Protein AF-M7BBF7-F1 (afdb_monomer_lite)

Organism: Chelonia mydas (NCBI:txid8469)

Secondary structure (DSSP, 8-state):
-----------------------PPP----SS---------TT-EEE---SSS-HHHHTS--EEEEEE-SS-EE-TTS-EE--SS-EEEEB-TTS-BSSS-EEEEE-HHHHHH-HHHHTTEEEE-

pLDDT: mean 72.84, std 20.33, range [30.08, 90.5]

Sequence (125 aa):
MDDSPSIDTGTPPRREAEAESTQERPPSIPCCKDAKLPAAGVGDVVTATVKKGKPELRKKVPPAGVIRQRKSYRRKDGMFLYFEDNAGVIVNNKGEMKGSAIPGPVAKECADLWPRITSYAGSIA

Foldseek 3Di:
DDPDDDPPPPDPPPPAQPQPLPPDDDDDDDDDDDPPDDDDDAQDKGFGAGPDDDPVRRVDGFIKGWFFAQDWDADPVRDTDHDPGTDIFGAHPVLATPDQADPDEGEPNNCVNRVNNVVRYPYYD

InterPro domains:
  IPR000218 Large ribosomal subunit protein uL14 [MF_01367] (1-125)
  IPR000218 Large ribosomal subunit protein uL14 [PF00238] (31-124)
  IPR000218 Large ribosomal subunit protein uL14 [PTHR11761] (36-125)
  IPR000218 Large ribosomal subunit protein uL14 [SM01374] (21-125)
  IPR036853 Large ribosomal subunit protein uL14 superfamily [G3DSA:2.40.150.20] (28-125)
  IPR036853 Large ribosomal subunit protein uL14 superfamily [SSF50193] (35-124)

Radius of gyration: 18.64 Å; chains: 1; bounding box: 51×66×38 Å

Structure (mmCIF, N/CA/C/O backbone):
data_AF-M7BBF7-F1
#
_entry.id   AF-M7BBF7-F1
#
loop_
_atom_site.group_PDB
_atom_site.id
_atom_site.type_symbol
_atom_site.label_atom_id
_atom_site.label_alt_id
_atom_site.label_comp_id
_atom_site.label_asym_id
_atom_site.label_entity_id
_atom_site.label_seq_id
_atom_site.pdbx_PDB_ins_code
_atom_site.Cartn_x
_atom_site.Cartn_y
_atom_site.Cartn_z
_atom_site.occupancy
_atom_site.B_iso_or_equiv
_atom_site.auth_seq_id
_atom_site.auth_comp_id
_atom_site.auth_asym_id
_atom_site.auth_atom_id
_atom_site.pdbx_PDB_model_num
ATOM 1 N N . MET A 1 1 ? 35.452 31.746 17.889 1.00 58.47 1 MET A N 1
ATOM 2 C CA . MET A 1 1 ? 34.000 31.655 18.118 1.00 58.47 1 MET A CA 1
ATOM 3 C C . MET A 1 1 ? 33.422 31.358 16.764 1.00 58.47 1 MET A C 1
ATOM 5 O O . MET A 1 1 ? 33.525 32.250 15.950 1.00 58.47 1 MET A O 1
ATOM 9 N N . ASP A 1 2 ? 33.038 30.110 16.510 1.00 49.50 2 ASP A N 1
ATOM 10 C CA . ASP A 1 2 ? 32.031 29.689 15.519 1.00 49.50 2 ASP A CA 1
ATOM 11 C C . ASP A 1 2 ? 31.967 28.149 15.553 1.00 49.50 2 ASP A C 1
ATOM 13 O O . ASP A 1 2 ? 32.252 27.459 14.580 1.00 49.50 2 ASP A O 1
ATOM 17 N N . ASP A 1 3 ? 31.633 27.593 16.723 1.00 47.78 3 ASP A N 1
ATOM 18 C CA . ASP A 1 3 ? 31.173 26.206 16.819 1.00 47.78 3 ASP A CA 1
ATOM 19 C C . ASP A 1 3 ? 29.674 26.213 16.517 1.00 47.78 3 ASP A C 1
ATOM 21 O O . ASP A 1 3 ? 28.848 26.571 17.358 1.00 47.78 3 ASP A O 1
ATOM 25 N N . SER A 1 4 ? 29.323 25.880 15.276 1.00 62.22 4 SER A N 1
ATOM 26 C CA . SER A 1 4 ? 27.932 25.663 14.881 1.00 62.22 4 SER A CA 1
ATOM 27 C C . SER A 1 4 ? 27.468 24.296 15.398 1.00 62.22 4 SER A C 1
ATOM 29 O O . SER A 1 4 ? 28.054 23.285 15.004 1.00 62.22 4 SER A O 1
ATOM 31 N N . PRO A 1 5 ? 26.423 24.207 16.240 1.00 60.62 5 PRO A N 1
ATOM 32 C CA . PRO A 1 5 ? 25.874 22.918 16.633 1.00 60.62 5 PRO A CA 1
ATOM 33 C C . PRO 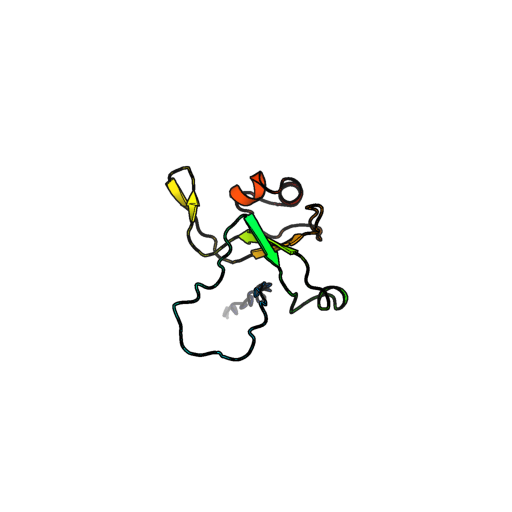A 1 5 ? 25.094 22.309 15.462 1.00 60.62 5 PRO A C 1
ATOM 35 O O . PRO A 1 5 ? 24.136 22.894 14.952 1.00 60.62 5 PRO A O 1
ATOM 38 N N . SER A 1 6 ? 25.502 21.116 15.036 1.00 57.34 6 SER A N 1
ATOM 39 C CA . SER A 1 6 ? 24.744 20.280 14.111 1.00 57.34 6 SER A CA 1
ATOM 40 C C . SER A 1 6 ? 23.438 19.853 14.780 1.00 57.34 6 SER A C 1
ATOM 42 O O . SER A 1 6 ? 23.416 19.115 15.763 1.00 57.34 6 SER A O 1
ATOM 44 N N . ILE A 1 7 ? 22.325 20.367 14.264 1.00 54.81 7 ILE A N 1
ATOM 45 C CA . ILE A 1 7 ? 20.989 20.036 14.749 1.00 54.81 7 ILE A CA 1
ATOM 46 C C . ILE A 1 7 ? 20.644 18.658 14.180 1.00 54.81 7 ILE A C 1
ATOM 48 O O . ILE A 1 7 ? 20.330 18.527 12.996 1.00 54.81 7 ILE A O 1
ATOM 52 N N . ASP A 1 8 ? 20.751 17.629 15.019 1.00 39.44 8 ASP A N 1
ATOM 53 C CA . ASP A 1 8 ? 20.259 16.282 14.736 1.00 39.44 8 ASP A CA 1
ATOM 54 C C . ASP A 1 8 ? 18.739 16.348 14.544 1.00 39.44 8 ASP A C 1
ATOM 56 O O . ASP A 1 8 ? 17.949 16.380 15.492 1.00 39.44 8 ASP A O 1
ATOM 60 N N . THR A 1 9 ? 18.316 16.456 13.286 1.00 39.06 9 THR A N 1
ATOM 61 C CA . THR A 1 9 ? 16.912 16.323 12.913 1.00 39.06 9 THR A CA 1
ATOM 62 C C . THR A 1 9 ? 16.578 14.842 12.962 1.00 39.06 9 THR A C 1
ATOM 64 O O . THR A 1 9 ? 16.614 14.132 11.959 1.00 39.06 9 THR A O 1
ATOM 67 N N . GLY A 1 10 ? 16.267 14.379 14.175 1.00 35.22 10 GLY A N 1
ATOM 68 C CA . GLY A 1 10 ? 15.746 13.047 14.428 1.00 35.22 10 GLY A CA 1
ATOM 69 C C . GLY A 1 10 ? 14.629 12.746 13.437 1.00 35.22 10 GLY A C 1
ATOM 70 O O . GLY A 1 10 ? 13.544 13.330 13.491 1.00 35.22 10 GLY A O 1
ATOM 71 N N . THR A 1 11 ? 14.925 11.852 12.495 1.00 44.03 11 THR A N 1
ATOM 72 C CA . THR A 1 11 ? 13.947 11.328 11.548 1.00 44.03 11 THR A CA 1
ATOM 73 C C . THR A 1 11 ? 12.791 10.767 12.378 1.00 44.03 11 THR A C 1
ATOM 75 O O . THR A 1 11 ? 13.027 9.888 13.213 1.00 44.03 11 THR A O 1
ATOM 78 N N . PRO A 1 12 ? 11.552 11.273 12.227 1.00 39.31 12 PRO A N 1
ATOM 79 C CA . PRO A 1 12 ? 10.435 10.751 12.995 1.00 39.31 12 PRO A CA 1
ATOM 80 C C . PRO A 1 12 ? 10.315 9.255 12.692 1.00 39.31 12 PRO A C 1
ATOM 82 O O . PRO A 1 12 ? 10.449 8.870 11.527 1.00 39.31 12 PRO A O 1
ATOM 85 N N . PRO A 1 13 ? 10.067 8.398 13.699 1.00 34.16 13 PRO A N 1
ATOM 86 C CA . PRO A 1 13 ? 9.947 6.971 13.464 1.00 34.16 13 PRO A CA 1
ATOM 87 C C . PRO A 1 13 ? 8.839 6.760 12.435 1.00 34.16 13 PRO A C 1
ATOM 89 O O . PRO A 1 13 ? 7.667 7.062 12.698 1.00 34.16 13 PRO A O 1
ATOM 92 N N . ARG A 1 14 ? 9.234 6.294 11.243 1.00 33.16 14 ARG A N 1
ATOM 93 C CA . ARG A 1 14 ? 8.341 5.889 10.157 1.00 33.16 14 ARG A CA 1
ATOM 94 C C . ARG A 1 14 ? 7.337 4.951 10.820 1.00 33.16 14 ARG A C 1
ATOM 96 O O . ARG A 1 14 ? 7.707 3.900 11.337 1.00 33.16 14 ARG A O 1
ATOM 103 N N . ARG A 1 15 ? 6.081 5.394 10.952 1.00 32.62 15 ARG A N 1
ATOM 104 C CA . ARG A 1 15 ? 4.993 4.570 11.489 1.00 32.62 15 ARG A CA 1
ATOM 105 C C . ARG A 1 15 ? 4.719 3.498 10.450 1.00 32.62 15 ARG A C 1
ATOM 107 O O . ARG A 1 15 ? 3.805 3.630 9.643 1.00 32.62 15 ARG A O 1
ATOM 114 N N . GLU A 1 16 ? 5.553 2.474 10.452 1.00 30.08 16 GLU A N 1
ATOM 115 C CA . GLU A 1 16 ? 5.346 1.270 9.679 1.00 30.08 16 GLU A CA 1
ATOM 116 C C . GLU A 1 16 ? 4.091 0.628 10.263 1.00 30.08 16 GLU A C 1
ATOM 118 O O . GLU A 1 16 ? 4.057 0.116 11.386 1.00 30.08 16 GLU A O 1
ATOM 123 N N . ALA A 1 17 ? 2.988 0.795 9.537 1.00 30.55 17 ALA A N 1
ATOM 124 C CA . ALA A 1 17 ? 1.814 -0.024 9.721 1.00 30.55 17 ALA A CA 1
ATOM 125 C C . ALA A 1 17 ? 2.212 -1.424 9.257 1.00 30.55 17 ALA A C 1
ATOM 127 O O . ALA A 1 17 ? 1.994 -1.800 8.109 1.00 30.55 17 ALA A O 1
ATOM 128 N N . GLU A 1 18 ? 2.860 -2.169 10.148 1.00 30.28 18 GLU A N 1
ATOM 129 C CA . GLU A 1 18 ? 3.054 -3.597 9.983 1.00 30.28 18 GLU A CA 1
ATOM 130 C C . GLU A 1 18 ? 1.662 -4.231 9.963 1.00 30.28 18 GLU A C 1
ATOM 132 O O . GLU A 1 18 ? 1.038 -4.464 11.004 1.00 30.28 18 GLU A O 1
ATOM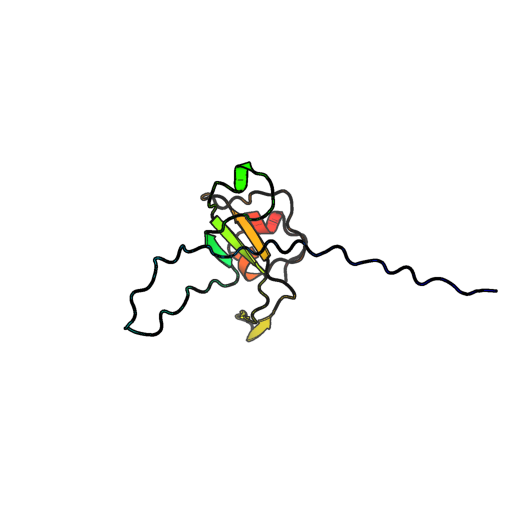 137 N N . ALA A 1 19 ? 1.143 -4.450 8.757 1.00 35.84 19 ALA A N 1
ATOM 138 C CA . ALA A 1 19 ? 0.062 -5.383 8.515 1.00 35.84 19 ALA A CA 1
ATOM 139 C C . ALA A 1 19 ? 0.633 -6.784 8.756 1.00 35.84 19 ALA A C 1
ATOM 141 O O . ALA A 1 19 ? 0.991 -7.504 7.829 1.00 35.84 19 ALA A O 1
ATOM 142 N N . GLU A 1 20 ? 0.798 -7.144 10.027 1.00 33.53 20 GLU A N 1
ATOM 143 C CA . GLU A 1 20 ? 1.035 -8.528 10.394 1.00 33.53 20 GLU A CA 1
ATOM 144 C C . GLU A 1 20 ? -0.241 -9.280 10.014 1.00 33.53 20 GLU A C 1
ATOM 146 O O . GLU A 1 20 ? -1.321 -9.001 10.544 1.00 33.53 20 GLU A O 1
ATOM 151 N N . SER A 1 21 ? -0.142 -10.174 9.030 1.00 33.00 21 SER A N 1
ATOM 152 C CA . SER A 1 21 ? -1.2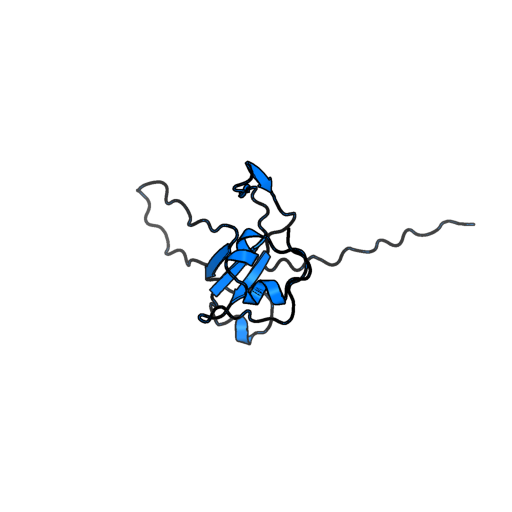14 -11.099 8.691 1.00 33.00 21 SER A CA 1
ATOM 153 C C . SER A 1 21 ? -1.448 -11.989 9.911 1.00 33.00 21 SER A C 1
ATOM 155 O O . SER A 1 21 ? -0.785 -13.010 10.091 1.00 33.00 21 SER A O 1
ATOM 157 N N . THR A 1 22 ? -2.338 -11.570 10.808 1.00 34.81 22 THR A N 1
ATOM 158 C CA . THR A 1 22 ? -2.748 -12.372 11.957 1.00 34.81 22 THR A CA 1
ATOM 159 C C . THR A 1 22 ? -3.612 -13.516 11.437 1.00 34.81 22 THR A C 1
ATOM 161 O O . THR A 1 22 ? -4.831 -13.406 11.368 1.00 34.81 22 THR A O 1
ATOM 164 N N . GLN A 1 23 ? -2.983 -14.620 11.039 1.00 38.28 23 GLN A N 1
ATOM 165 C CA . GLN A 1 23 ? -3.631 -15.921 11.131 1.00 38.28 23 GLN A CA 1
ATOM 166 C C . GLN A 1 23 ? -3.349 -16.446 12.534 1.00 38.28 23 GLN A C 1
ATOM 168 O O . GLN A 1 23 ? -2.201 -16.713 12.892 1.00 38.28 23 GLN A O 1
ATOM 173 N N . GLU A 1 24 ? -4.395 -16.526 13.353 1.00 32.50 24 GLU A N 1
ATOM 174 C CA . GLU A 1 24 ? -4.311 -17.151 14.668 1.00 32.50 24 GLU A CA 1
ATOM 175 C C . GLU A 1 24 ? -3.776 -18.582 14.512 1.00 32.50 24 GLU A C 1
ATOM 177 O O . GLU A 1 24 ? -4.330 -19.393 13.769 1.00 32.50 24 GLU A O 1
ATOM 182 N N . ARG A 1 25 ? -2.656 -18.880 15.181 1.00 42.00 25 ARG A N 1
ATOM 183 C CA . ARG A 1 25 ? -2.080 -20.226 15.235 1.00 42.00 25 ARG A CA 1
ATOM 184 C C . ARG A 1 25 ? -2.784 -21.017 16.341 1.00 42.00 25 ARG A C 1
ATOM 186 O O . ARG A 1 25 ? -2.613 -20.644 17.502 1.00 42.00 25 ARG A O 1
ATOM 193 N N . PRO A 1 26 ? -3.507 -22.113 16.051 1.00 37.19 26 PRO A N 1
ATOM 194 C CA . PRO A 1 26 ? -3.841 -23.074 17.095 1.00 37.19 26 PRO A CA 1
ATOM 195 C C . PRO A 1 26 ? -2.551 -23.751 17.603 1.00 37.19 26 PRO A C 1
ATOM 197 O O . PRO A 1 26 ? -1.612 -23.946 16.820 1.00 37.19 26 PRO A O 1
ATOM 200 N N . PRO A 1 27 ? -2.457 -24.098 18.899 1.00 39.97 27 PRO A N 1
ATOM 201 C CA . PRO A 1 27 ? -1.256 -24.706 19.453 1.00 39.97 27 PRO A CA 1
ATOM 202 C C . PRO A 1 27 ? -1.043 -26.118 18.885 1.00 39.97 27 PRO A C 1
ATOM 204 O O . PRO A 1 27 ? -1.831 -27.026 19.117 1.00 39.97 27 PRO A O 1
ATOM 207 N N . SER A 1 28 ? 0.052 -26.256 18.132 1.00 45.47 28 SER A N 1
ATOM 208 C CA . SER A 1 28 ? 0.878 -27.456 17.933 1.00 45.47 28 SER A CA 1
ATOM 209 C C . SER A 1 28 ? 0.176 -28.816 17.788 1.00 45.47 28 SER A C 1
ATOM 211 O O . SER A 1 28 ? -0.097 -29.492 18.778 1.00 45.47 28 SER A O 1
ATOM 213 N N . ILE A 1 29 ? 0.097 -29.307 16.548 1.00 48.53 29 ILE A N 1
ATOM 214 C CA . ILE A 1 29 ? 0.197 -30.747 16.271 1.00 48.53 29 ILE A CA 1
ATOM 215 C C . ILE A 1 29 ? 1.542 -30.972 15.571 1.00 48.53 29 ILE A C 1
ATOM 217 O O . ILE A 1 29 ? 1.720 -30.519 14.437 1.00 48.53 29 ILE A O 1
ATOM 221 N N . PRO A 1 30 ? 2.520 -31.618 16.223 1.00 55.44 30 PRO A N 1
ATOM 222 C CA . PRO A 1 30 ? 3.777 -31.948 15.584 1.00 55.44 30 PRO A CA 1
ATOM 223 C C . PRO A 1 30 ? 3.608 -33.277 14.843 1.00 55.44 30 PRO A C 1
ATOM 225 O O . PRO A 1 30 ? 3.286 -34.274 15.478 1.00 55.44 30 PRO A O 1
ATOM 228 N N . CYS A 1 31 ? 3.829 -33.293 13.523 1.00 34.44 31 CYS A N 1
ATOM 229 C CA . CYS A 1 31 ? 4.618 -34.355 12.868 1.00 34.44 31 CYS A CA 1
ATOM 230 C C . CYS A 1 31 ? 4.693 -34.295 11.334 1.00 34.44 31 CYS A C 1
ATOM 232 O O . CYS A 1 31 ? 5.500 -35.040 10.793 1.00 34.44 31 CYS A O 1
ATOM 234 N N . CYS A 1 32 ? 3.936 -33.484 10.585 1.00 31.64 32 CYS A N 1
ATOM 235 C CA . CYS A 1 32 ? 3.916 -33.672 9.123 1.00 31.64 32 CYS A CA 1
ATOM 236 C C . CYS A 1 32 ? 3.990 -32.383 8.284 1.00 31.64 32 CYS A C 1
ATOM 238 O O . CYS A 1 32 ? 2.979 -31.736 8.048 1.00 31.64 32 CYS A O 1
ATOM 240 N N . LYS A 1 33 ? 5.202 -32.162 7.743 1.00 40.09 33 LYS A N 1
ATOM 241 C CA . LYS A 1 33 ? 5.556 -31.572 6.432 1.00 40.09 33 LYS A CA 1
ATOM 242 C C . LYS A 1 33 ? 5.324 -30.071 6.248 1.00 40.09 33 LYS A C 1
ATOM 244 O O . LYS A 1 33 ? 4.197 -29.633 6.070 1.00 40.09 33 LYS A O 1
ATOM 249 N N . ASP A 1 34 ? 6.435 -29.330 6.236 1.00 49.47 34 ASP A N 1
ATOM 250 C CA . ASP A 1 34 ? 6.653 -28.027 5.585 1.00 49.47 34 ASP A CA 1
ATOM 251 C C . ASP A 1 34 ? 5.376 -27.247 5.242 1.00 49.47 34 ASP A C 1
ATOM 253 O O . ASP A 1 34 ? 5.021 -27.067 4.074 1.00 49.47 34 ASP A O 1
ATOM 257 N N . ALA A 1 35 ? 4.655 -26.787 6.267 1.00 55.81 35 ALA A N 1
ATOM 258 C CA . ALA A 1 35 ? 3.497 -25.933 6.069 1.00 55.81 35 ALA A CA 1
ATOM 259 C C . ALA A 1 35 ? 3.995 -24.591 5.520 1.00 55.81 35 ALA A C 1
ATOM 261 O O . ALA A 1 35 ? 4.452 -23.721 6.264 1.00 55.81 35 ALA A O 1
ATOM 262 N N . LYS A 1 36 ? 3.971 -24.450 4.191 1.00 61.41 36 LYS A N 1
ATOM 263 C CA . LYS A 1 36 ? 4.335 -23.214 3.505 1.00 61.41 36 LYS A CA 1
ATOM 264 C C . LYS A 1 36 ? 3.410 -22.114 4.008 1.00 61.41 36 LYS A C 1
ATOM 266 O O . LYS A 1 36 ? 2.207 -22.153 3.760 1.00 61.41 36 LYS A O 1
ATOM 271 N N . LEU A 1 37 ? 3.983 -21.156 4.733 1.00 75.75 37 LEU A N 1
ATOM 272 C CA . LEU A 1 37 ? 3.245 -19.989 5.192 1.00 75.75 37 LEU A CA 1
ATOM 273 C C . LEU A 1 37 ? 2.628 -19.294 3.969 1.00 75.75 37 LEU A C 1
ATOM 275 O O . LEU A 1 37 ? 3.327 -19.131 2.958 1.00 75.75 37 LEU A O 1
ATOM 279 N N . PRO A 1 38 ? 1.341 -18.911 4.028 1.00 74.62 38 PRO A N 1
ATOM 280 C CA . PRO A 1 38 ? 0.727 -18.168 2.943 1.00 74.62 38 PRO A CA 1
ATOM 281 C C . PRO A 1 38 ? 1.492 -16.856 2.761 1.00 74.62 38 PRO A C 1
ATOM 283 O O . PRO A 1 38 ? 1.662 -16.081 3.701 1.00 74.62 38 PRO A O 1
ATOM 286 N N . ALA A 1 39 ? 1.997 -16.644 1.550 1.00 77.62 39 ALA A N 1
ATOM 287 C CA . ALA A 1 39 ? 2.700 -15.433 1.164 1.00 77.62 39 ALA A CA 1
ATOM 288 C C . ALA A 1 39 ? 1.778 -14.594 0.280 1.00 77.62 39 ALA A C 1
ATOM 290 O O . ALA A 1 39 ? 1.093 -15.141 -0.582 1.00 77.62 39 ALA A O 1
ATOM 291 N N . ALA A 1 40 ? 1.794 -13.284 0.493 1.00 81.69 40 ALA A N 1
ATOM 292 C CA . ALA A 1 40 ? 1.103 -12.314 -0.342 1.00 81.69 40 ALA A CA 1
ATOM 293 C C . ALA A 1 40 ? 2.131 -11.474 -1.101 1.00 81.69 40 ALA A C 1
ATOM 295 O O . ALA A 1 40 ? 3.202 -11.158 -0.567 1.00 81.69 40 ALA A O 1
ATOM 296 N N . GLY A 1 41 ? 1.807 -11.142 -2.344 1.00 83.19 41 GLY A N 1
ATOM 297 C CA . GLY A 1 41 ? 2.571 -10.236 -3.185 1.00 83.19 41 GLY A CA 1
ATOM 298 C C . GLY A 1 41 ? 1.887 -8.883 -3.369 1.00 83.19 41 GLY A C 1
ATOM 299 O O . GLY A 1 41 ? 0.832 -8.589 -2.807 1.00 83.19 41 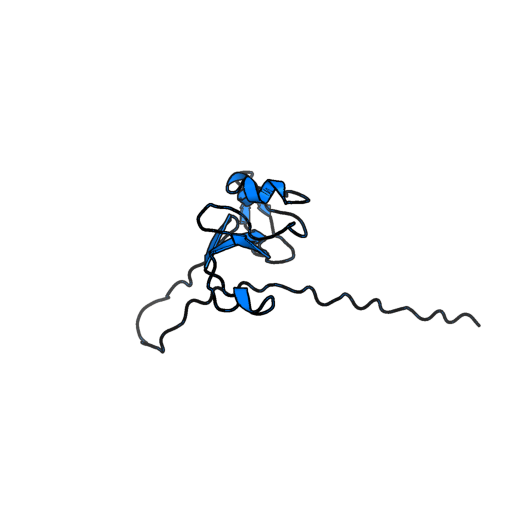GLY A O 1
ATOM 300 N N . VAL A 1 42 ? 2.510 -8.050 -4.196 1.00 85.69 42 VAL A N 1
ATOM 301 C CA . VAL A 1 42 ? 1.947 -6.793 -4.700 1.00 85.69 42 VAL A CA 1
ATOM 302 C C . VAL A 1 42 ? 0.582 -7.045 -5.347 1.00 85.69 42 VAL A C 1
ATOM 304 O O . VAL A 1 42 ? 0.480 -7.842 -6.276 1.00 85.69 42 VAL A O 1
ATOM 307 N N . GLY A 1 43 ? -0.451 -6.338 -4.886 1.00 83.81 43 GLY A N 1
ATOM 308 C CA . GLY A 1 43 ? -1.800 -6.386 -5.464 1.00 83.81 43 GLY A CA 1
ATOM 309 C C . GLY A 1 43 ? -2.747 -7.389 -4.805 1.00 83.81 43 GLY A C 1
ATOM 310 O O . GLY A 1 43 ? -3.959 -7.287 -5.017 1.00 83.81 43 GLY A O 1
ATOM 311 N N . ASP A 1 44 ? -2.228 -8.285 -3.963 1.00 86.75 44 ASP A N 1
ATOM 312 C CA . ASP A 1 44 ? -3.039 -9.254 -3.231 1.00 86.75 44 ASP A CA 1
ATOM 313 C C . ASP A 1 44 ? -3.825 -8.596 -2.090 1.00 86.75 44 ASP A C 1
ATOM 315 O O . ASP A 1 44 ? -3.382 -7.628 -1.457 1.00 86.75 44 ASP A O 1
ATOM 319 N N . VAL A 1 45 ? -5.000 -9.166 -1.806 1.00 85.69 45 VAL A N 1
ATOM 320 C CA . VAL A 1 45 ? -5.838 -8.779 -0.669 1.00 85.69 45 VAL A CA 1
ATOM 321 C C . VAL A 1 45 ? -5.538 -9.700 0.502 1.00 85.69 45 VAL A C 1
ATOM 323 O O . VAL A 1 45 ? -5.763 -10.907 0.447 1.00 85.69 45 VAL A O 1
ATOM 326 N N . VAL A 1 46 ? -5.059 -9.107 1.585 1.00 86.44 46 VAL A N 1
ATOM 327 C CA . VAL A 1 46 ? -4.770 -9.769 2.850 1.00 86.44 46 VAL A CA 1
ATOM 328 C C . VAL A 1 46 ? -5.767 -9.345 3.914 1.00 86.44 46 VAL A C 1
ATOM 330 O O . VAL A 1 46 ? -6.253 -8.220 3.944 1.00 86.44 46 VAL A O 1
ATOM 333 N N . THR A 1 47 ? -6.053 -10.249 4.834 1.00 86.94 47 THR A N 1
ATOM 334 C CA . THR A 1 47 ? -6.862 -9.953 6.013 1.00 86.94 47 THR A CA 1
ATOM 335 C C . THR A 1 47 ? -5.920 -9.487 7.120 1.00 86.94 47 THR A C 1
ATOM 337 O O . THR A 1 47 ? -5.060 -10.253 7.556 1.00 86.94 47 THR A O 1
ATOM 340 N N . ALA A 1 48 ? -6.035 -8.226 7.543 1.00 82.44 48 ALA A N 1
ATOM 341 C CA . ALA A 1 48 ? -5.078 -7.608 8.463 1.00 82.44 48 ALA A CA 1
ATOM 342 C C . ALA A 1 48 ? -5.769 -7.007 9.690 1.00 82.44 48 ALA A C 1
ATOM 344 O O . ALA A 1 48 ? -6.899 -6.523 9.618 1.00 82.44 48 ALA A O 1
ATOM 345 N N . THR A 1 49 ? -5.067 -6.996 10.823 1.00 84.19 49 THR A N 1
ATOM 346 C CA . THR A 1 49 ? -5.504 -6.295 12.035 1.00 84.19 49 THR A CA 1
ATOM 347 C C . THR A 1 49 ? -4.686 -5.023 12.234 1.00 84.19 49 THR A C 1
ATOM 349 O O . THR A 1 49 ? -3.489 -4.963 11.955 1.00 84.19 49 THR A O 1
ATOM 352 N N . VAL A 1 50 ? -5.335 -3.960 12.712 1.00 84.31 50 VAL A N 1
ATOM 353 C CA . VAL A 1 50 ? -4.657 -2.688 12.980 1.00 84.31 50 VAL A CA 1
ATOM 354 C C . VAL A 1 50 ? -4.144 -2.689 14.417 1.00 84.31 50 VAL A C 1
ATOM 356 O O . VAL A 1 50 ? -4.934 -2.641 15.358 1.00 84.31 50 VAL A O 1
ATOM 359 N N . LYS A 1 51 ? -2.820 -2.679 14.606 1.00 84.69 51 LYS A N 1
ATOM 360 C CA . LYS A 1 51 ? -2.205 -2.599 15.945 1.00 84.69 51 LYS A CA 1
ATOM 361 C C . LYS A 1 51 ? -2.292 -1.196 16.558 1.00 84.69 51 L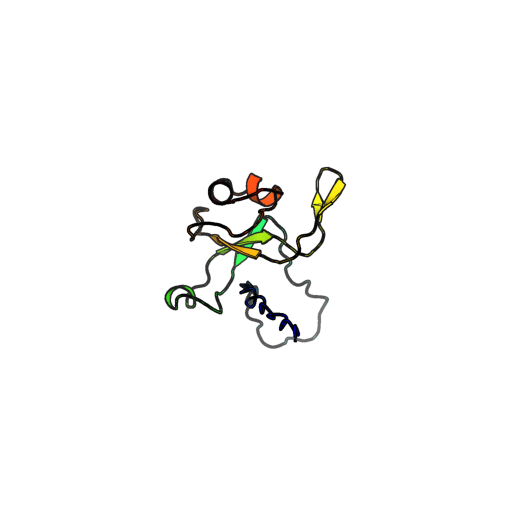YS A C 1
ATOM 363 O O . LYS A 1 51 ? -2.627 -1.042 17.731 1.00 84.69 51 LYS A O 1
ATOM 368 N N . LYS A 1 52 ? -2.001 -0.163 15.760 1.00 82.00 52 LYS A N 1
ATOM 369 C CA . LYS A 1 52 ? -1.955 1.250 16.178 1.00 82.00 52 LYS A CA 1
ATOM 370 C C . LYS A 1 52 ? -2.934 2.073 15.342 1.00 82.00 52 LYS A C 1
ATOM 372 O O . LYS A 1 52 ? -2.885 2.020 14.120 1.00 82.00 52 LYS A O 1
ATOM 377 N N . GLY A 1 53 ? -3.799 2.856 15.987 1.00 79.00 53 GLY A N 1
ATOM 378 C CA . GLY A 1 53 ? -4.743 3.734 15.291 1.00 79.00 53 GLY A CA 1
ATOM 379 C C . GLY A 1 53 ? -6.067 3.913 16.028 1.00 79.00 53 GLY A C 1
ATOM 380 O O . GLY A 1 53 ? -6.163 3.660 17.230 1.00 79.00 53 GLY A O 1
ATOM 381 N N . LYS A 1 54 ? -7.094 4.348 15.286 1.00 81.50 54 LYS A N 1
ATOM 382 C CA . LYS A 1 54 ? -8.445 4.573 15.820 1.00 81.50 54 LYS A CA 1
ATOM 383 C C . LYS A 1 54 ? -8.984 3.291 16.480 1.00 81.50 54 LYS A C 1
ATOM 385 O O . LYS A 1 54 ? -8.968 2.238 15.836 1.00 81.50 54 LYS A O 1
ATOM 390 N N . PRO A 1 55 ? -9.505 3.356 17.719 1.00 80.75 55 PRO A N 1
ATOM 391 C CA . PRO A 1 55 ? -9.950 2.171 18.456 1.00 80.75 55 PRO A CA 1
ATOM 392 C C . PRO A 1 55 ? -11.112 1.429 17.781 1.00 80.75 55 PRO A C 1
ATOM 394 O O . PRO A 1 55 ? -11.222 0.216 17.933 1.00 80.75 55 PRO A O 1
ATOM 397 N N . GLU A 1 56 ? -11.922 2.117 16.973 1.00 80.75 56 GLU A N 1
ATOM 398 C CA . GLU A 1 56 ? -12.996 1.506 16.174 1.00 80.75 56 GLU A CA 1
ATOM 399 C C . GLU A 1 56 ? -12.489 0.490 15.141 1.00 80.75 56 GLU A C 1
ATOM 401 O O . GLU A 1 56 ? -13.171 -0.489 14.843 1.00 80.75 56 GLU A O 1
ATOM 406 N N . LEU A 1 57 ? -11.292 0.716 14.590 1.00 77.75 57 LEU A N 1
ATOM 407 C CA . LEU A 1 57 ? -10.688 -0.141 13.567 1.00 77.75 57 LEU A CA 1
ATOM 408 C C . LEU A 1 57 ? -9.905 -1.310 14.167 1.00 77.75 57 LEU A C 1
ATOM 410 O O . LEU A 1 57 ? -9.724 -2.316 13.497 1.00 77.75 57 LEU A O 1
ATOM 414 N N . ARG A 1 58 ? -9.470 -1.201 15.427 1.00 77.00 58 ARG A N 1
ATOM 415 C CA . ARG A 1 58 ? -8.654 -2.225 16.102 1.00 77.00 58 ARG A CA 1
ATOM 416 C C . ARG A 1 58 ? -9.425 -3.506 16.425 1.00 77.00 58 ARG A C 1
ATOM 418 O O . ARG A 1 58 ? -8.822 -4.560 16.550 1.00 77.00 58 ARG A O 1
ATOM 425 N N . LYS A 1 59 ? -10.747 -3.411 16.594 1.00 79.69 59 LYS A N 1
ATOM 426 C CA . LYS A 1 59 ? -11.617 -4.549 16.950 1.00 79.69 59 LYS A CA 1
ATOM 427 C C . LYS A 1 59 ? -12.124 -5.333 15.738 1.00 79.69 59 LYS A C 1
ATOM 429 O O . LYS A 1 59 ? -12.764 -6.362 15.910 1.00 79.69 59 LYS A O 1
ATOM 434 N N . LYS A 1 60 ? -11.914 -4.813 14.528 1.00 82.38 60 LYS A N 1
ATOM 435 C CA . LYS A 1 60 ? -12.382 -5.421 13.281 1.00 82.38 60 LYS A CA 1
ATOM 436 C C . LYS A 1 60 ? -11.182 -5.894 12.480 1.00 82.38 60 LYS A C 1
ATOM 438 O O . LYS A 1 60 ? -10.114 -5.294 12.559 1.00 82.38 60 LYS A O 1
ATOM 443 N N . VAL A 1 61 ? -11.392 -6.936 11.685 1.00 84.69 61 VAL A N 1
ATOM 444 C CA . VAL A 1 61 ? -10.381 -7.473 10.777 1.00 84.69 61 VAL A CA 1
ATOM 445 C C . VAL A 1 61 ? -10.764 -7.085 9.347 1.00 84.69 61 VAL A C 1
ATOM 447 O O . VAL A 1 61 ? -11.532 -7.805 8.708 1.00 84.69 61 VAL A O 1
ATOM 450 N N . PRO A 1 62 ? -10.366 -5.894 8.864 1.00 85.12 62 PRO A N 1
ATOM 451 C CA . PRO A 1 62 ? -10.681 -5.493 7.506 1.00 85.12 62 PRO A CA 1
ATOM 452 C C . PRO A 1 62 ? -9.768 -6.185 6.479 1.00 85.12 62 PRO A C 1
ATOM 454 O O . PRO A 1 62 ? -8.615 -6.512 6.786 1.00 85.12 62 PRO A O 1
ATOM 457 N N . PRO A 1 63 ? -10.245 -6.355 5.235 1.00 87.50 63 PRO A N 1
ATOM 458 C CA . PRO A 1 63 ? -9.360 -6.666 4.128 1.00 87.50 63 PRO A CA 1
ATOM 459 C C . PRO A 1 63 ? -8.451 -5.465 3.830 1.00 87.50 63 PRO A C 1
ATOM 461 O O . PRO A 1 63 ? -8.830 -4.302 3.989 1.00 87.50 63 PRO A O 1
ATOM 464 N N . ALA A 1 64 ? -7.232 -5.740 3.394 1.00 88.38 64 ALA A N 1
ATOM 465 C CA . ALA A 1 64 ? -6.225 -4.757 3.043 1.00 88.38 64 ALA A CA 1
ATOM 466 C C . ALA A 1 64 ? -5.491 -5.202 1.775 1.00 88.38 64 ALA A C 1
ATOM 468 O O . ALA A 1 64 ? -5.139 -6.364 1.640 1.00 88.38 64 ALA A O 1
ATOM 469 N N . GLY A 1 65 ? -5.263 -4.286 0.841 1.00 88.50 65 GLY A N 1
ATOM 470 C CA . GLY A 1 65 ? -4.446 -4.530 -0.343 1.00 88.50 65 GLY A CA 1
ATOM 471 C C . GLY A 1 65 ? -2.985 -4.191 -0.074 1.00 88.50 65 GLY A C 1
ATOM 472 O O . GLY A 1 65 ? -2.692 -3.142 0.505 1.00 88.50 65 GLY A O 1
ATOM 473 N N . VAL A 1 66 ? -2.060 -5.044 -0.504 1.00 89.00 66 VAL A N 1
ATOM 474 C CA . VAL A 1 66 ? -0.619 -4.746 -0.459 1.00 89.00 66 VAL A CA 1
ATOM 475 C C . VAL A 1 66 ? -0.266 -3.839 -1.638 1.00 89.00 66 VAL A C 1
ATOM 477 O O . VAL A 1 66 ? -0.534 -4.202 -2.780 1.00 89.00 66 VAL A O 1
ATOM 480 N N . ILE A 1 67 ? 0.326 -2.668 -1.374 1.00 90.00 67 ILE A N 1
ATOM 481 C CA . ILE A 1 67 ? 0.697 -1.674 -2.407 1.00 90.00 67 ILE A CA 1
ATOM 482 C C . ILE A 1 67 ? 2.191 -1.663 -2.730 1.00 90.00 67 ILE A C 1
ATOM 484 O O . ILE A 1 67 ? 2.583 -1.363 -3.857 1.00 90.00 67 ILE A O 1
ATOM 488 N N . ARG A 1 68 ? 3.029 -1.953 -1.730 1.00 89.44 68 ARG A N 1
ATOM 489 C CA . ARG A 1 68 ? 4.488 -1.933 -1.827 1.00 89.44 68 ARG A CA 1
ATOM 490 C C . ARG A 1 68 ? 5.062 -3.098 -1.052 1.00 89.44 68 ARG A C 1
ATOM 492 O O . ARG A 1 68 ? 4.590 -3.416 0.040 1.00 89.44 68 ARG A O 1
ATOM 499 N N . GLN A 1 69 ? 6.109 -3.684 -1.614 1.00 89.44 69 GLN A N 1
ATOM 500 C CA . GLN A 1 69 ? 6.854 -4.751 -0.974 1.00 89.44 69 GLN A CA 1
ATOM 501 C C . GLN A 1 69 ? 8.361 -4.550 -1.135 1.00 89.44 69 GLN A C 1
ATOM 503 O O . GLN A 1 69 ? 8.860 -4.198 -2.206 1.00 89.44 69 GLN A O 1
ATOM 508 N N . ARG A 1 70 ? 9.102 -4.865 -0.079 1.00 88.50 70 ARG A N 1
ATOM 509 C CA . ARG A 1 70 ? 10.565 -4.898 -0.075 1.00 88.50 70 ARG A CA 1
ATOM 510 C C . ARG A 1 70 ? 11.120 -6.125 -0.787 1.00 88.50 70 ARG A C 1
ATOM 512 O O . ARG A 1 70 ? 12.257 -6.129 -1.250 1.00 88.50 70 ARG A O 1
ATOM 519 N N . LYS A 1 71 ? 10.325 -7.193 -0.884 1.00 86.12 71 LYS A N 1
ATOM 520 C CA . LYS A 1 71 ? 10.720 -8.387 -1.626 1.00 86.12 71 LYS A CA 1
ATOM 521 C C . LYS A 1 71 ? 10.807 -8.053 -3.114 1.00 86.12 71 LYS A C 1
ATOM 523 O O . LYS A 1 71 ? 9.833 -7.595 -3.702 1.00 86.12 71 LYS A O 1
ATOM 528 N N . SER A 1 72 ? 11.951 -8.331 -3.732 1.00 86.88 72 SER A N 1
ATOM 529 C CA . SER A 1 72 ? 12.087 -8.168 -5.176 1.00 86.88 72 SER A CA 1
ATOM 530 C C . SER A 1 72 ? 11.084 -9.051 -5.917 1.00 86.88 72 SER A C 1
ATOM 532 O O . SER A 1 72 ? 10.937 -10.239 -5.612 1.00 86.88 72 SER A O 1
ATOM 534 N N . TYR A 1 73 ? 10.384 -8.464 -6.883 1.00 83.50 73 TYR A N 1
ATOM 535 C CA . TYR A 1 73 ? 9.491 -9.188 -7.782 1.00 83.50 73 TYR A CA 1
ATOM 536 C C . TYR A 1 73 ? 9.815 -8.869 -9.235 1.00 83.50 73 TYR A C 1
ATOM 538 O O . TYR A 1 73 ? 10.444 -7.857 -9.553 1.00 83.50 73 TYR A O 1
ATOM 546 N N . ARG A 1 74 ? 9.431 -9.796 -10.111 1.00 84.31 74 ARG A N 1
ATOM 547 C CA . ARG A 1 74 ? 9.737 -9.740 -11.536 1.00 84.31 74 ARG A CA 1
ATOM 548 C C . ARG A 1 74 ? 8.540 -9.183 -12.293 1.00 84.31 74 ARG A C 1
ATOM 550 O O . ARG A 1 74 ? 7.457 -9.766 -12.236 1.00 84.31 74 ARG A O 1
ATOM 557 N N . ARG A 1 75 ? 8.758 -8.098 -13.032 1.00 85.62 75 ARG A N 1
ATOM 558 C CA . ARG A 1 75 ? 7.765 -7.560 -13.967 1.00 85.62 75 ARG A CA 1
ATOM 559 C C . ARG A 1 75 ? 7.697 -8.385 -15.241 1.00 85.62 75 ARG A C 1
ATOM 561 O O . ARG A 1 75 ? 8.649 -9.084 -15.594 1.00 85.62 75 ARG A O 1
ATOM 568 N N . LYS A 1 76 ? 6.589 -8.241 -15.973 1.00 81.19 76 LYS A N 1
ATOM 569 C CA . LYS A 1 76 ? 6.441 -8.807 -17.326 1.00 81.19 76 LYS A CA 1
ATOM 570 C C . LYS A 1 76 ? 7.541 -8.312 -18.272 1.00 81.19 76 LYS A C 1
ATOM 572 O O . LYS A 1 76 ? 8.000 -9.079 -19.107 1.00 81.19 76 LYS A O 1
ATOM 577 N N . ASP A 1 77 ? 8.040 -7.098 -18.042 1.00 80.81 77 ASP A N 1
ATOM 578 C CA . ASP A 1 77 ? 9.151 -6.491 -18.787 1.00 80.81 77 ASP A CA 1
ATOM 579 C C . ASP A 1 77 ? 10.523 -7.126 -18.467 1.00 80.81 77 ASP A C 1
ATOM 581 O O . ASP A 1 77 ? 11.542 -6.751 -19.035 1.00 80.81 77 ASP A O 1
ATOM 585 N N . GLY A 1 78 ? 10.582 -8.079 -17.528 1.00 84.38 78 GLY A N 1
ATOM 586 C CA . GLY A 1 78 ? 11.807 -8.780 -17.135 1.00 84.38 78 GLY A CA 1
ATOM 587 C C . GLY A 1 78 ? 12.666 -8.045 -16.105 1.00 84.38 78 GLY A C 1
ATOM 588 O O . GLY A 1 78 ? 13.614 -8.634 -15.589 1.00 84.38 78 GLY A O 1
ATOM 589 N N . MET A 1 79 ? 12.316 -6.808 -15.756 1.00 85.81 79 MET A N 1
ATOM 590 C CA . MET A 1 79 ? 12.996 -6.032 -14.719 1.00 85.81 79 MET A CA 1
ATOM 591 C C . MET A 1 79 ? 12.619 -6.526 -13.315 1.00 85.81 79 MET A C 1
ATOM 593 O O . MET A 1 79 ? 11.478 -6.929 -13.062 1.00 85.81 79 MET A O 1
ATOM 597 N N . PHE A 1 80 ? 13.584 -6.467 -12.396 1.00 86.38 80 PHE A N 1
ATOM 598 C CA . PHE A 1 80 ? 13.359 -6.707 -10.974 1.00 86.38 80 PHE A CA 1
ATOM 599 C C . PHE A 1 80 ? 13.130 -5.377 -10.264 1.00 86.38 80 PHE A C 1
ATOM 601 O O . PHE A 1 80 ? 13.997 -4.506 -10.298 1.00 86.38 80 PHE A O 1
ATOM 608 N N . LEU A 1 81 ? 11.984 -5.242 -9.600 1.00 87.81 81 LEU A N 1
ATOM 609 C CA . LEU A 1 81 ? 11.663 -4.078 -8.781 1.00 87.81 81 LEU A CA 1
ATOM 610 C C . LEU A 1 81 ? 11.574 -4.490 -7.312 1.00 87.81 81 LEU A C 1
ATOM 612 O O . LEU A 1 81 ? 11.064 -5.563 -6.984 1.00 87.81 81 LEU A O 1
ATOM 616 N N . TYR A 1 82 ? 12.052 -3.624 -6.427 1.00 88.44 82 TYR A N 1
ATOM 617 C CA . TYR A 1 82 ? 11.837 -3.715 -4.990 1.00 88.44 82 TYR A CA 1
ATOM 618 C C . TYR A 1 82 ? 11.589 -2.315 -4.428 1.00 88.44 82 TYR A C 1
ATOM 620 O O . TYR A 1 82 ? 12.105 -1.330 -4.956 1.00 88.44 82 TYR A O 1
ATOM 628 N N . PHE A 1 83 ? 10.794 -2.231 -3.366 1.00 89.00 83 PHE A N 1
ATOM 629 C CA . PHE A 1 83 ? 10.588 -0.991 -2.623 1.00 89.00 83 PHE A CA 1
ATOM 630 C C . PHE A 1 83 ? 11.465 -0.960 -1.369 1.00 89.00 83 PHE A C 1
ATOM 632 O O . PHE A 1 83 ? 12.001 -1.979 -0.933 1.00 89.00 83 PHE A O 1
ATOM 639 N N . GLU A 1 84 ? 11.623 0.224 -0.789 1.00 90.25 84 GLU A N 1
ATOM 640 C CA . GLU A 1 84 ? 12.344 0.398 0.471 1.00 90.25 84 GLU A CA 1
ATOM 641 C C . GLU A 1 84 ? 11.563 -0.221 1.647 1.00 90.25 84 GLU A C 1
ATOM 643 O O . GLU A 1 84 ? 12.126 -0.942 2.473 1.00 90.25 84 GLU A O 1
ATOM 648 N N . ASP A 1 85 ? 10.250 0.010 1.671 1.00 89.44 85 ASP A N 1
ATOM 649 C CA . ASP A 1 85 ? 9.315 -0.347 2.733 1.00 89.44 85 ASP A CA 1
ATOM 650 C C . ASP A 1 85 ? 8.153 -1.227 2.234 1.00 89.44 85 ASP A C 1
ATOM 652 O O . ASP A 1 85 ? 7.776 -1.228 1.057 1.00 89.44 85 ASP A O 1
ATOM 656 N N . ASN A 1 86 ? 7.568 -1.986 3.164 1.00 87.62 86 ASN A N 1
ATOM 657 C CA . ASN A 1 86 ? 6.314 -2.702 2.942 1.00 87.62 86 ASN A CA 1
ATOM 658 C C . ASN A 1 86 ? 5.150 -1.794 3.336 1.00 87.62 86 ASN A C 1
ATOM 660 O O . ASN A 1 86 ? 5.142 -1.240 4.435 1.00 87.62 86 ASN A O 1
ATOM 664 N N . ALA A 1 87 ? 4.142 -1.682 2.476 1.00 88.56 87 ALA A N 1
ATOM 665 C CA . ALA A 1 87 ? 2.958 -0.895 2.785 1.00 88.56 87 ALA A CA 1
ATOM 666 C C . ALA A 1 87 ? 1.691 -1.553 2.242 1.00 88.56 87 ALA A C 1
ATOM 668 O O . ALA A 1 87 ? 1.687 -2.160 1.167 1.00 88.56 87 ALA A O 1
ATOM 669 N N . GLY A 1 88 ? 0.604 -1.384 2.991 1.00 88.44 88 GLY A N 1
ATOM 670 C CA . GLY A 1 88 ? -0.724 -1.862 2.640 1.00 88.44 88 GLY A CA 1
ATOM 671 C C . GLY A 1 88 ? -1.791 -0.818 2.939 1.00 88.44 88 GLY A C 1
ATOM 672 O O . GLY A 1 88 ? -1.611 0.070 3.775 1.00 88.44 88 GLY A O 1
ATOM 673 N N . VAL A 1 89 ? -2.906 -0.930 2.234 1.00 88.56 89 VAL A N 1
ATOM 674 C CA . VAL A 1 89 ? -4.041 -0.015 2.313 1.00 88.56 89 VAL A CA 1
ATOM 675 C C . VAL A 1 89 ? -5.274 -0.808 2.697 1.00 88.56 89 VAL A C 1
ATOM 677 O O . VAL A 1 89 ? -5.557 -1.846 2.114 1.00 88.56 89 VAL A O 1
ATOM 680 N N . ILE A 1 90 ? -6.039 -0.308 3.662 1.00 88.88 90 ILE A N 1
ATOM 681 C CA . ILE A 1 90 ? -7.288 -0.947 4.069 1.00 88.88 90 ILE A CA 1
ATOM 682 C C . ILE A 1 90 ? -8.343 -0.723 2.987 1.00 88.88 90 ILE A C 1
ATOM 684 O O . ILE A 1 90 ? -8.610 0.416 2.591 1.00 88.88 90 ILE A O 1
ATOM 688 N N . VAL A 1 91 ? -8.976 -1.807 2.558 1.00 87.69 91 VAL A N 1
ATOM 689 C CA . VAL A 1 91 ? -10.042 -1.799 1.559 1.00 87.69 91 VAL A CA 1
ATOM 690 C C . VAL A 1 91 ? -11.349 -2.290 2.174 1.00 87.69 91 VAL A C 1
ATOM 692 O O . VAL A 1 91 ? -11.385 -2.901 3.241 1.00 87.69 91 VAL A O 1
ATOM 695 N N . ASN A 1 92 ? -12.454 -1.978 1.513 1.00 87.00 92 ASN A N 1
ATOM 696 C CA . ASN A 1 92 ? -13.754 -2.572 1.788 1.00 87.00 92 ASN A CA 1
ATOM 697 C C . ASN A 1 92 ? -14.035 -3.697 0.779 1.00 87.00 92 ASN A C 1
ATOM 699 O O . ASN A 1 92 ? -13.416 -3.748 -0.282 1.00 87.00 92 ASN A O 1
ATOM 703 N N . ASN A 1 93 ? -15.032 -4.545 1.037 1.00 78.88 93 ASN A N 1
ATOM 704 C CA . ASN A 1 93 ? -15.422 -5.625 0.117 1.00 78.88 93 ASN A CA 1
ATOM 705 C C . ASN A 1 93 ? -15.856 -5.114 -1.271 1.00 78.88 93 ASN A C 1
ATOM 707 O O . ASN A 1 93 ? -15.848 -5.868 -2.235 1.00 78.88 93 ASN A O 1
ATOM 711 N N . LYS A 1 94 ? -16.223 -3.831 -1.381 1.00 80.56 94 LYS A N 1
ATOM 712 C CA . LYS A 1 94 ? -16.564 -3.158 -2.644 1.00 80.56 94 LYS A CA 1
ATOM 713 C C . LYS A 1 94 ? -15.345 -2.618 -3.412 1.00 80.56 94 LYS A C 1
ATOM 715 O O . LYS A 1 94 ? -15.523 -1.947 -4.421 1.00 80.56 94 LYS A O 1
ATOM 720 N N . GLY A 1 95 ? -14.123 -2.851 -2.924 1.00 73.81 95 GLY A N 1
ATOM 721 C CA . GLY A 1 95 ? -12.892 -2.338 -3.537 1.00 73.81 95 GLY A CA 1
ATOM 722 C C . GLY A 1 95 ? -12.640 -0.847 -3.291 1.00 73.81 95 GLY A C 1
ATOM 723 O O . GLY A 1 95 ? -11.810 -0.233 -3.955 1.00 73.81 95 GLY A O 1
ATOM 724 N N . GLU A 1 96 ? -13.357 -0.245 -2.344 1.00 84.25 96 GLU A N 1
ATOM 725 C CA . GLU A 1 96 ? -13.140 1.142 -1.941 1.00 84.25 96 GLU A CA 1
ATOM 726 C C . GLU A 1 96 ? -12.074 1.214 -0.850 1.00 84.25 96 GLU A C 1
ATOM 728 O O . GLU A 1 96 ? -12.149 0.505 0.158 1.00 84.25 96 GLU A O 1
ATOM 733 N N . MET A 1 97 ? -11.089 2.090 -1.041 1.00 84.38 97 MET A N 1
ATOM 734 C CA . MET A 1 97 ? -10.083 2.389 -0.029 1.00 84.38 97 MET A CA 1
ATOM 735 C C . MET A 1 97 ? -10.720 3.116 1.154 1.00 84.38 97 MET A C 1
ATOM 737 O O . MET A 1 97 ? -11.432 4.107 0.988 1.00 84.38 97 MET A O 1
ATOM 741 N N . LYS A 1 98 ? -10.383 2.684 2.369 1.00 81.81 98 LYS A N 1
ATOM 742 C CA . LYS A 1 98 ? -10.697 3.429 3.585 1.00 81.81 98 LYS A CA 1
ATOM 743 C C . LYS A 1 98 ? -9.525 4.347 3.939 1.00 81.81 98 LYS A C 1
ATOM 745 O O . LYS A 1 98 ? -8.648 3.978 4.714 1.00 81.81 98 LYS A O 1
ATOM 750 N N . GLY A 1 99 ? -9.520 5.549 3.373 1.00 80.62 99 GLY A N 1
ATOM 751 C CA . GLY A 1 99 ? -8.480 6.556 3.593 1.00 80.62 99 GLY A CA 1
ATOM 752 C C . GLY A 1 99 ? -8.665 7.770 2.685 1.00 80.62 99 GLY A C 1
ATOM 753 O O . GLY A 1 99 ? -9.507 7.746 1.794 1.00 80.62 99 GLY A O 1
ATOM 754 N N . SER A 1 100 ? -7.888 8.827 2.919 1.00 80.25 100 SER A N 1
ATOM 755 C CA . SER A 1 100 ? -7.939 10.064 2.126 1.00 80.25 100 SER A CA 1
ATOM 756 C C . SER A 1 100 ? -6.856 10.145 1.049 1.00 80.25 100 SER A C 1
ATOM 758 O O . SER A 1 100 ? -7.116 10.672 -0.024 1.00 80.25 100 SER A O 1
ATOM 760 N N . ALA A 1 101 ? -5.653 9.640 1.324 1.00 85.00 101 ALA A N 1
ATOM 761 C CA . ALA A 1 101 ? -4.525 9.654 0.397 1.00 85.00 101 ALA A CA 1
ATOM 762 C C . ALA A 1 101 ? -3.517 8.559 0.762 1.00 85.00 101 ALA A C 1
ATOM 764 O O . ALA A 1 101 ? -3.414 8.175 1.933 1.00 85.00 101 ALA A O 1
ATOM 765 N N . ILE A 1 102 ? -2.767 8.080 -0.231 1.00 87.12 102 ILE A N 1
ATOM 766 C CA . ILE A 1 102 ? -1.714 7.079 -0.036 1.00 87.12 102 ILE A CA 1
ATOM 767 C C . ILE A 1 102 ? -0.363 7.795 0.033 1.00 87.12 102 ILE A C 1
ATOM 769 O O . ILE A 1 102 ? 0.006 8.481 -0.922 1.00 87.12 102 ILE A O 1
ATOM 773 N N . PRO A 1 103 ? 0.392 7.659 1.137 1.00 86.12 103 PRO A N 1
ATOM 774 C CA . PRO A 1 103 ? 1.725 8.227 1.217 1.00 86.12 103 PRO A CA 1
ATOM 775 C C . PRO A 1 103 ? 2.712 7.384 0.402 1.00 86.12 103 PRO A C 1
ATOM 777 O O . PRO A 1 103 ? 2.867 6.183 0.637 1.00 86.12 103 PRO A O 1
ATOM 780 N N . GLY A 1 104 ? 3.423 8.046 -0.509 1.00 87.38 104 GLY A N 1
ATOM 781 C CA . GLY A 1 104 ? 4.484 7.440 -1.309 1.00 87.38 104 GLY A CA 1
ATOM 782 C C . GLY A 1 104 ? 4.000 6.765 -2.599 1.00 87.38 104 GLY A C 1
ATOM 783 O O . GLY A 1 104 ? 2.837 6.908 -2.983 1.00 87.38 104 GLY A O 1
ATOM 784 N N . PRO A 1 105 ? 4.915 6.063 -3.291 1.00 89.81 105 PRO A N 1
ATOM 785 C CA . PRO A 1 105 ? 4.625 5.447 -4.576 1.00 89.81 105 PRO A CA 1
ATOM 786 C C . PRO A 1 105 ? 3.753 4.196 -4.434 1.00 89.81 105 PRO A C 1
ATOM 788 O O . PRO A 1 105 ? 3.801 3.490 -3.426 1.00 89.81 105 PRO A O 1
ATOM 791 N N . VAL A 1 106 ? 2.989 3.889 -5.476 1.00 90.31 106 VAL A N 1
ATOM 792 C CA . VAL A 1 106 ? 2.218 2.646 -5.609 1.00 90.31 106 VAL A CA 1
ATOM 793 C C . VAL A 1 106 ? 2.785 1.833 -6.764 1.00 90.31 106 VAL A C 1
ATOM 795 O O . VAL A 1 106 ? 3.148 2.392 -7.795 1.00 90.31 106 VAL A O 1
ATOM 798 N N . ALA A 1 107 ? 2.873 0.514 -6.606 1.00 90.50 107 ALA A N 1
ATOM 799 C CA . ALA A 1 107 ? 3.283 -0.356 -7.699 1.00 90.50 107 ALA A CA 1
ATOM 800 C C . ALA A 1 107 ? 2.254 -0.347 -8.839 1.00 90.50 107 ALA A C 1
ATOM 802 O O . ALA A 1 107 ? 1.045 -0.431 -8.600 1.00 90.50 107 ALA A O 1
ATOM 803 N N . LYS A 1 108 ? 2.732 -0.310 -10.080 1.00 88.81 108 LYS A N 1
ATOM 804 C CA . LYS A 1 108 ? 1.913 -0.371 -11.295 1.00 88.81 108 LYS A CA 1
ATOM 805 C C . LYS A 1 108 ? 0.976 -1.582 -11.313 1.00 88.81 108 LYS A C 1
ATOM 807 O O . LYS A 1 108 ? -0.188 -1.454 -11.667 1.00 88.81 108 LYS A O 1
ATOM 812 N N . GLU A 1 109 ? 1.444 -2.725 -10.828 1.00 88.00 109 GLU A N 1
ATOM 813 C CA . GLU A 1 109 ? 0.677 -3.967 -10.726 1.00 88.00 109 GLU A CA 1
ATOM 814 C C . GLU A 1 109 ? -0.551 -3.815 -9.816 1.00 88.00 109 GLU A C 1
ATOM 816 O O . GLU A 1 109 ? -1.626 -4.320 -10.131 1.00 88.00 109 GLU A O 1
ATOM 821 N N . CYS A 1 110 ? -0.423 -3.073 -8.711 1.00 87.50 110 CYS A N 1
ATOM 822 C CA . CYS A 1 110 ? -1.568 -2.718 -7.872 1.00 87.50 110 CYS A CA 1
ATOM 823 C C . CYS A 1 110 ? -2.491 -1.728 -8.570 1.00 87.50 110 CYS A C 1
ATOM 825 O O . CYS A 1 110 ? -3.707 -1.815 -8.407 1.00 87.50 110 CYS A O 1
ATOM 827 N N . ALA A 1 111 ? -1.911 -0.769 -9.292 1.00 89.00 111 ALA A N 1
ATOM 828 C CA . ALA A 1 111 ? -2.660 0.306 -9.921 1.00 89.00 111 ALA A CA 1
ATOM 829 C C . ALA A 1 111 ? -3.598 -0.208 -11.024 1.00 89.00 111 ALA A C 1
ATOM 831 O O . ALA A 1 111 ? -4.715 0.297 -11.162 1.00 89.00 111 ALA A O 1
ATOM 832 N N . ASP A 1 112 ? -3.162 -1.236 -11.755 1.00 88.50 112 ASP A N 1
ATOM 833 C CA . ASP A 1 112 ? -3.944 -1.888 -12.808 1.00 88.50 112 ASP A CA 1
ATOM 834 C C . ASP A 1 112 ? -5.112 -2.712 -12.235 1.00 88.50 112 ASP A C 1
ATOM 836 O O . ASP A 1 112 ? -6.196 -2.755 -12.816 1.00 88.50 112 ASP A O 1
ATOM 840 N N . LEU A 1 113 ? -4.916 -3.351 -11.076 1.00 87.19 113 LEU A N 1
ATOM 841 C CA . LEU A 1 113 ? -5.947 -4.157 -10.410 1.00 87.19 113 LEU A CA 1
ATOM 842 C C . LEU A 1 113 ? -6.978 -3.295 -9.671 1.00 87.19 113 LEU A C 1
ATOM 844 O O . LEU A 1 113 ? -8.167 -3.619 -9.646 1.00 87.19 113 LEU A O 1
ATOM 848 N N . TRP A 1 114 ? -6.528 -2.197 -9.061 1.00 86.62 114 TRP A N 1
ATOM 849 C CA . TRP A 1 114 ? -7.328 -1.387 -8.146 1.00 86.62 114 TRP A CA 1
ATOM 850 C C . TRP A 1 114 ? -7.405 0.077 -8.596 1.00 86.62 114 TRP A C 1
ATOM 852 O O . TRP A 1 114 ? -6.800 0.952 -7.970 1.00 86.62 114 TRP A O 1
ATOM 862 N N . PRO A 1 115 ? -8.230 0.404 -9.607 1.00 87.88 115 PRO A N 1
ATOM 863 C CA . PRO A 1 115 ? -8.302 1.758 -10.162 1.00 87.88 115 PRO A CA 1
ATOM 864 C C . PRO A 1 115 ? -8.735 2.804 -9.126 1.00 87.88 115 PRO A C 1
ATOM 866 O O . PRO A 1 115 ? -8.293 3.951 -9.164 1.00 87.88 115 PRO A O 1
ATOM 869 N N . ARG A 1 116 ? -9.568 2.405 -8.153 1.00 86.88 116 ARG A N 1
ATOM 870 C CA . ARG A 1 116 ? -10.018 3.281 -7.060 1.00 86.88 116 ARG A CA 1
ATOM 871 C C . ARG A 1 116 ? -8.887 3.663 -6.111 1.00 86.88 116 ARG A C 1
ATOM 873 O O . ARG A 1 116 ? -8.952 4.738 -5.539 1.00 86.88 116 ARG A O 1
ATOM 880 N N . ILE A 1 117 ? -7.877 2.811 -5.940 1.00 87.06 117 ILE A N 1
ATOM 881 C CA . ILE A 1 117 ? -6.696 3.083 -5.107 1.00 87.06 117 ILE A CA 1
ATOM 882 C C . ILE A 1 117 ? -5.749 4.020 -5.865 1.00 87.06 117 ILE A C 1
ATOM 884 O O . ILE A 1 117 ? -5.251 4.988 -5.293 1.00 87.06 117 ILE A O 1
ATOM 888 N N . THR A 1 118 ? -5.583 3.789 -7.170 1.00 87.12 118 THR A N 1
ATOM 889 C 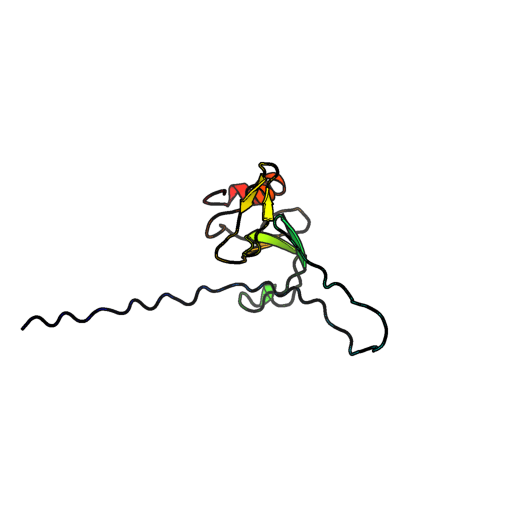CA . THR A 1 118 ? -4.759 4.602 -8.076 1.00 87.12 118 THR A CA 1
ATOM 890 C C . THR A 1 118 ? -5.157 6.073 -8.078 1.00 87.12 118 THR A C 1
ATOM 892 O O . THR A 1 118 ? -4.288 6.938 -8.080 1.00 87.12 118 THR A O 1
ATOM 895 N N . SER A 1 119 ? -6.455 6.381 -8.003 1.00 87.19 119 SER A N 1
ATOM 896 C CA . SER A 1 119 ? -6.935 7.771 -7.948 1.00 87.19 119 SER A CA 1
ATOM 897 C C . SER A 1 119 ? -6.438 8.558 -6.727 1.00 87.19 119 SER A C 1
ATOM 899 O O . SER A 1 119 ? -6.398 9.782 -6.778 1.00 87.19 119 SER A O 1
ATOM 901 N N . TYR A 1 120 ? -6.067 7.877 -5.639 1.00 87.00 120 TYR A N 1
ATOM 902 C CA . TYR A 1 120 ? -5.548 8.500 -4.415 1.00 87.00 120 TYR A CA 1
ATOM 903 C C . TYR A 1 120 ? -4.023 8.386 -4.276 1.00 87.00 120 TYR A C 1
ATOM 905 O O . TYR A 1 120 ? -3.466 8.811 -3.258 1.00 87.00 120 TYR A O 1
ATOM 913 N N . ALA A 1 121 ? -3.354 7.774 -5.255 1.00 87.12 121 ALA A N 1
ATOM 914 C CA . ALA A 1 121 ? -1.910 7.608 -5.265 1.00 87.12 121 ALA A CA 1
ATOM 915 C C . ALA A 1 121 ? -1.227 8.879 -5.788 1.00 87.12 121 ALA A C 1
ATOM 917 O O . ALA A 1 121 ? -1.643 9.448 -6.794 1.00 87.12 121 ALA A O 1
ATOM 918 N N . GLY A 1 122 ? -0.159 9.312 -5.112 1.00 83.25 122 GLY A N 1
ATOM 919 C CA . GLY A 1 122 ? 0.630 10.468 -5.552 1.00 83.25 122 GLY A CA 1
ATOM 920 C C . GLY A 1 122 ? 1.575 10.148 -6.713 1.00 83.25 122 GLY A C 1
ATOM 921 O O . GLY A 1 122 ? 1.781 10.979 -7.592 1.00 83.25 122 GLY A O 1
ATOM 922 N N . SER A 1 123 ? 2.142 8.941 -6.736 1.00 86.44 123 SER A N 1
ATOM 923 C CA . SER A 1 123 ? 3.018 8.472 -7.811 1.00 86.44 123 SER A CA 1
ATOM 924 C C . SER A 1 123 ? 2.868 6.969 -8.028 1.00 86.44 123 SER A C 1
ATOM 926 O O . SER A 1 123 ? 2.552 6.218 -7.102 1.00 86.44 123 SER A O 1
ATOM 928 N N . ILE A 1 124 ? 3.084 6.533 -9.268 1.00 88.38 124 ILE A N 1
ATOM 929 C CA . ILE A 1 124 ? 2.993 5.131 -9.680 1.00 88.38 124 ILE A CA 1
ATOM 930 C C . ILE A 1 124 ? 4.361 4.725 -10.222 1.00 88.38 124 ILE A C 1
ATOM 932 O O . ILE A 1 124 ? 4.923 5.435 -11.056 1.00 88.38 124 ILE A O 1
ATOM 936 N N . ALA A 1 125 ? 4.891 3.613 -9.721 1.00 80.56 125 ALA A N 1
ATOM 937 C CA . ALA A 1 125 ? 6.185 3.051 -10.098 1.00 80.56 125 ALA A CA 1
ATOM 938 C C . ALA A 1 125 ? 6.000 1.756 -10.875 1.00 80.56 125 ALA A C 1
ATOM 940 O O . ALA A 1 125 ? 5.140 0.945 -10.474 1.00 80.56 125 ALA A O 1
#